Protein AF-A0A959N374-F1 (afdb_monomer)

Radius of gyration: 22.04 Å; Cα contacts (8 Å, |Δi|>4): 102; chains: 1; bounding box: 49×32×62 Å

Foldseek 3Di:
DDPDDDQDPDPVSVVVVVVVVVPDPDDPVNDPPDPPQDAADQAEDEPPDPCVVVHQAYPLQAGPPDDPDGDQARRHHSDDDPDDCVVVSVVSSVSNVVSVVVVVD

Mean predicted aligned error: 9.8 Å

Secondary structure (DSSP, 8-state):
---S-----SHHHHHHHHHHHHSS---GGGS---------SS-B--TT-TTGGG-SB-TTSBBTT-SS-B--SGGG-SS--SS--HHHHHHHHHHHHHHHHHHH-

Nearest PDB structures (foldseek):
  4qi7-assembly2_B  TM=8.746E-01  e=7.783E-04  Neurospora crassa OR74A
  3ljp-assembly2_B  TM=9.045E-01  e=3.326E-03  Arthrobacter globiformis
  4qi7-assembly1_A  TM=8.705E-01  e=4.054E-03  Neurospora crassa OR74A
  8il4-assembly2_B  TM=8.908E-01  e=3.139E-02  Polyporus arcularius HHB13444
  4mol-assembly1_A  TM=7.771E-01  e=7.404E-02  Trametes ochracea

pLDDT: mean 87.01, std 11.9, range [41.28, 97.94]

Structure (mmCIF, N/CA/C/O backbone):
data_AF-A0A959N374-F1
#
_entry.id   AF-A0A959N374-F1
#
loop_
_atom_site.group_PDB
_atom_site.id
_atom_site.type_symbol
_atom_site.label_atom_id
_atom_site.label_alt_id
_atom_site.label_comp_id
_atom_site.label_asym_id
_atom_site.label_entity_id
_atom_site.label_seq_id
_atom_site.pdbx_PDB_ins_code
_atom_site.Cartn_x
_atom_site.Cartn_y
_atom_site.Cartn_z
_atom_site.occupancy
_atom_site.B_iso_or_equiv
_atom_site.auth_seq_id
_atom_site.auth_comp_id
_atom_site.auth_asym_id
_atom_site.auth_atom_id
_atom_site.pdbx_PDB_model_num
ATOM 1 N N . MET A 1 1 ? 8.106 -20.400 -18.999 1.00 42.81 1 MET A N 1
ATOM 2 C CA . MET A 1 1 ? 8.831 -19.597 -20.004 1.00 42.81 1 MET A CA 1
ATOM 3 C C . MET A 1 1 ? 9.302 -18.337 -19.295 1.00 42.81 1 MET A C 1
ATOM 5 O O . MET A 1 1 ? 8.452 -17.635 -18.763 1.00 42.81 1 MET A O 1
ATOM 9 N N . LYS A 1 2 ? 10.614 -18.117 -19.139 1.00 41.28 2 LYS A N 1
ATOM 10 C CA . LYS A 1 2 ? 11.115 -16.850 -18.581 1.00 41.28 2 LYS A CA 1
ATOM 11 C C . LYS A 1 2 ? 11.014 -15.803 -19.697 1.00 41.28 2 LYS A C 1
ATOM 13 O O . LYS A 1 2 ? 11.607 -16.043 -20.743 1.00 41.28 2 LYS A O 1
ATOM 18 N N . PRO A 1 3 ? 10.242 -14.718 -19.546 1.00 46.03 3 PRO A N 1
ATOM 19 C CA . PRO A 1 3 ? 10.267 -13.643 -20.527 1.00 46.03 3 PRO A CA 1
ATOM 20 C C . PRO A 1 3 ? 11.648 -12.974 -20.483 1.00 46.03 3 PRO A C 1
ATOM 22 O O . PRO A 1 3 ? 12.132 -12.631 -19.405 1.00 46.03 3 PRO A O 1
ATOM 25 N N . GLY A 1 4 ? 12.296 -12.839 -21.637 1.00 57.31 4 GLY A N 1
ATOM 26 C CA . GLY A 1 4 ? 13.615 -12.223 -21.759 1.00 57.31 4 GLY A CA 1
ATOM 27 C C . GLY A 1 4 ? 14.281 -12.554 -23.092 1.00 57.31 4 GLY A C 1
ATOM 28 O O . GLY A 1 4 ? 13.930 -13.541 -23.735 1.00 57.31 4 GLY A O 1
ATOM 29 N N . ILE A 1 5 ? 15.227 -11.711 -23.502 1.00 69.44 5 ILE A N 1
ATOM 30 C CA . ILE A 1 5 ? 16.150 -11.992 -24.604 1.00 69.44 5 ILE A CA 1
ATOM 31 C C . ILE A 1 5 ? 17.449 -12.467 -23.952 1.00 69.44 5 ILE A C 1
ATOM 33 O O . ILE A 1 5 ? 18.035 -11.737 -23.153 1.00 69.44 5 ILE A O 1
ATOM 37 N N . GLU A 1 6 ? 17.880 -13.689 -24.253 1.00 72.38 6 GLU A N 1
ATOM 38 C CA . GLU A 1 6 ? 19.230 -14.137 -23.913 1.00 72.38 6 GLU A CA 1
ATOM 39 C C . GLU A 1 6 ? 20.190 -13.577 -24.966 1.00 72.38 6 GLU A C 1
ATOM 41 O O . GLU A 1 6 ? 20.087 -13.902 -26.147 1.00 72.38 6 GLU A O 1
ATOM 46 N N . LEU A 1 7 ? 21.080 -12.684 -24.533 1.00 72.56 7 LEU A N 1
ATOM 47 C CA . LEU A 1 7 ? 22.125 -12.089 -25.362 1.00 72.56 7 LEU A CA 1
ATOM 48 C C . LEU A 1 7 ? 23.465 -12.716 -24.991 1.00 72.56 7 LEU A C 1
ATOM 50 O O . LEU A 1 7 ? 23.907 -12.611 -23.845 1.00 72.56 7 LEU A O 1
ATOM 54 N N . ASP A 1 8 ? 24.110 -13.348 -25.967 1.00 81.56 8 ASP A N 1
ATOM 55 C CA . ASP A 1 8 ? 25.512 -13.732 -25.856 1.00 81.56 8 ASP A CA 1
ATOM 56 C C . ASP A 1 8 ? 26.376 -12.476 -26.036 1.00 81.56 8 ASP A C 1
ATOM 58 O O . ASP A 1 8 ? 26.287 -11.787 -27.050 1.00 81.56 8 ASP A O 1
ATOM 62 N N . LEU A 1 9 ? 27.198 -12.151 -25.037 1.00 83.19 9 LEU A N 1
ATOM 63 C CA . LEU A 1 9 ? 27.963 -10.899 -24.971 1.00 83.19 9 LEU A CA 1
ATOM 64 C C . LEU A 1 9 ? 29.243 -10.934 -25.823 1.00 83.19 9 LEU A C 1
ATOM 66 O O . LEU A 1 9 ? 30.233 -10.271 -25.508 1.00 83.19 9 LEU A O 1
ATOM 70 N N . ASN A 1 10 ? 29.247 -11.723 -26.895 1.00 92.19 10 ASN A N 1
ATOM 71 C CA . ASN A 1 10 ? 30.344 -11.736 -27.845 1.00 92.19 10 ASN A CA 1
ATOM 72 C C . ASN A 1 10 ? 30.264 -10.492 -28.766 1.00 92.19 10 ASN A C 1
ATOM 74 O O . ASN A 1 10 ? 29.168 -10.004 -29.052 1.00 92.19 10 ASN A O 1
ATOM 78 N N . PRO A 1 11 ? 31.401 -9.954 -29.250 1.00 88.19 11 PRO A N 1
ATOM 79 C CA . PRO A 1 11 ? 31.403 -8.692 -29.996 1.00 88.19 11 PRO A CA 1
ATOM 80 C C . PRO A 1 11 ? 30.518 -8.683 -31.252 1.00 88.19 11 PRO A C 1
ATOM 82 O O . PRO A 1 11 ? 29.929 -7.653 -31.565 1.00 88.19 11 PRO A O 1
ATOM 85 N N . GLY A 1 12 ? 30.398 -9.816 -31.954 1.00 89.38 12 GLY A N 1
ATOM 86 C CA . GLY A 1 12 ? 29.605 -9.910 -33.185 1.00 89.38 12 GLY A CA 1
ATOM 87 C C . GLY A 1 12 ? 28.095 -9.901 -32.937 1.00 89.38 12 GLY A C 1
ATOM 88 O O . GLY A 1 12 ? 27.352 -9.250 -33.669 1.00 89.38 12 GLY A O 1
ATOM 89 N N . GLU A 1 13 ? 27.628 -10.577 -31.886 1.00 87.19 13 GLU A N 1
ATOM 90 C CA . GLU A 1 13 ? 26.219 -10.548 -31.478 1.00 87.19 13 GLU A CA 1
ATOM 91 C C . GLU A 1 13 ? 25.833 -9.189 -30.878 1.00 87.19 13 GLU A C 1
ATOM 93 O O . GLU A 1 13 ? 24.728 -8.707 -31.131 1.00 87.19 13 GLU A O 1
ATOM 98 N N . ILE A 1 14 ? 26.755 -8.518 -30.175 1.00 85.88 14 ILE A N 1
ATOM 99 C CA . ILE A 1 14 ? 26.557 -7.134 -29.716 1.00 85.88 14 ILE A CA 1
ATOM 100 C C . ILE A 1 14 ? 26.392 -6.191 -30.912 1.00 85.88 14 ILE A C 1
ATOM 102 O O . ILE A 1 14 ? 25.410 -5.455 -30.966 1.00 85.88 14 ILE A O 1
ATOM 106 N N . GLU A 1 15 ? 27.289 -6.242 -31.899 1.00 88.69 15 GLU A N 1
ATOM 107 C CA . GLU A 1 15 ? 27.207 -5.394 -33.098 1.00 88.69 15 GLU A CA 1
ATOM 108 C C . GLU A 1 15 ? 25.900 -5.636 -33.874 1.00 88.69 15 GLU A C 1
ATOM 110 O O . GLU A 1 15 ? 25.229 -4.703 -34.323 1.00 88.69 15 GLU A O 1
ATOM 115 N N . LYS A 1 16 ? 25.485 -6.899 -33.994 1.00 85.69 16 LYS A N 1
ATOM 116 C CA . LYS A 1 16 ? 24.217 -7.274 -34.627 1.00 85.69 16 LYS A CA 1
ATOM 117 C C . LYS A 1 16 ? 23.004 -6.755 -33.851 1.00 85.69 16 LYS A C 1
ATOM 119 O O . LYS A 1 16 ? 22.046 -6.284 -34.472 1.00 85.69 16 LYS A O 1
ATOM 124 N N . PHE A 1 17 ? 23.033 -6.828 -32.520 1.00 84.12 17 PHE A N 1
ATOM 125 C CA . PHE A 1 17 ? 21.997 -6.266 -31.656 1.00 84.12 17 PHE A CA 1
ATOM 126 C C . PHE A 1 17 ? 21.923 -4.744 -31.805 1.00 84.12 17 PHE A C 1
ATOM 128 O O . PHE A 1 17 ? 20.842 -4.219 -32.057 1.00 84.12 17 PHE A O 1
ATOM 135 N N . GLU A 1 18 ? 23.058 -4.043 -31.739 1.00 83.81 18 GLU A N 1
ATOM 136 C CA . GLU A 1 18 ? 23.132 -2.587 -31.909 1.00 83.81 18 GLU A CA 1
ATOM 137 C C . GLU A 1 18 ? 22.578 -2.137 -33.264 1.00 83.81 18 GLU A C 1
ATOM 139 O O . GLU A 1 18 ? 21.763 -1.215 -33.321 1.00 83.81 18 GLU A O 1
ATOM 144 N N . ASN A 1 19 ? 22.957 -2.818 -34.349 1.00 85.88 19 ASN A N 1
ATOM 145 C CA . ASN A 1 19 ? 22.443 -2.529 -35.688 1.00 85.88 19 ASN A CA 1
ATOM 146 C C . ASN A 1 19 ? 20.931 -2.776 -35.787 1.00 85.88 19 ASN A C 1
ATOM 148 O O . ASN A 1 19 ? 20.207 -1.950 -36.336 1.00 85.88 19 ASN A O 1
ATOM 152 N N . SER A 1 20 ? 20.439 -3.869 -35.198 1.00 82.12 20 SER A N 1
ATOM 153 C CA . SER A 1 20 ? 19.002 -4.177 -35.174 1.00 82.12 20 SER A CA 1
ATOM 154 C C . SER A 1 20 ? 18.206 -3.163 -34.346 1.00 82.12 20 SER A C 1
ATOM 156 O O . SER A 1 20 ? 17.065 -2.858 -34.680 1.00 82.12 20 SER A O 1
ATOM 158 N N . PHE A 1 21 ? 18.798 -2.632 -33.273 1.00 80.44 21 PHE A N 1
ATOM 159 C CA . PHE A 1 21 ? 18.168 -1.653 -32.390 1.00 80.44 21 PHE A CA 1
ATOM 160 C C . PHE A 1 21 ? 18.195 -0.233 -32.974 1.00 80.44 21 PHE A C 1
ATOM 162 O O . PHE A 1 21 ? 17.273 0.540 -32.732 1.00 80.44 21 PHE A O 1
ATOM 169 N N . ARG A 1 22 ? 19.222 0.115 -33.763 1.00 81.62 22 ARG A N 1
ATOM 170 C CA . ARG A 1 22 ? 19.380 1.439 -34.392 1.00 81.62 22 ARG A CA 1
ATOM 171 C C . ARG A 1 22 ? 18.247 1.772 -35.365 1.00 81.62 22 ARG A C 1
ATOM 173 O O . ARG A 1 22 ? 17.780 2.908 -35.369 1.00 81.62 22 ARG A O 1
ATOM 180 N N . ASP A 1 23 ? 17.809 0.791 -36.149 1.00 80.12 23 ASP A N 1
ATOM 181 C CA . ASP A 1 23 ? 16.725 0.960 -37.125 1.00 80.12 23 ASP A CA 1
ATOM 182 C C . ASP A 1 23 ? 15.343 0.633 -36.535 1.00 80.12 23 ASP A C 1
ATOM 184 O O . ASP A 1 23 ? 14.314 0.818 -37.190 1.00 80.12 23 ASP A O 1
ATOM 188 N N . TYR A 1 24 ? 15.299 0.152 -35.288 1.00 79.56 24 TYR A N 1
ATOM 189 C CA . TYR A 1 24 ? 14.050 -0.146 -34.607 1.00 79.56 24 TYR A CA 1
ATOM 190 C C . TYR A 1 24 ? 13.371 1.165 -34.177 1.00 79.56 24 TYR A C 1
ATOM 192 O O . TYR A 1 24 ? 13.974 1.945 -33.435 1.00 79.56 24 TYR A O 1
ATOM 200 N N . PRO A 1 25 ? 12.117 1.435 -34.590 1.00 80.44 25 PRO A N 1
ATOM 201 C CA . PRO A 1 25 ? 11.392 2.647 -34.216 1.00 80.44 25 PRO A CA 1
ATOM 202 C C . PRO A 1 25 ? 10.894 2.535 -32.770 1.00 80.44 25 PRO A C 1
ATOM 204 O O . PRO A 1 25 ? 9.699 2.400 -32.518 1.00 80.44 25 PRO A O 1
ATOM 207 N N . LEU A 1 26 ? 11.829 2.546 -31.822 1.00 77.50 26 LEU A N 1
ATOM 208 C CA . LEU A 1 26 ? 11.577 2.356 -30.405 1.00 77.50 26 LEU A CA 1
ATOM 209 C C . LEU A 1 26 ? 10.685 3.481 -29.878 1.00 77.50 26 LEU A C 1
ATOM 211 O O . LEU A 1 26 ? 11.091 4.645 -29.823 1.00 77.50 26 LEU A O 1
ATOM 215 N N . ARG A 1 27 ? 9.474 3.135 -29.458 1.00 77.56 27 ARG A N 1
ATOM 216 C CA . ARG A 1 27 ? 8.588 4.060 -28.757 1.00 77.56 27 ARG A CA 1
ATOM 217 C C . ARG A 1 27 ? 8.720 3.841 -27.258 1.00 77.56 27 ARG A C 1
ATOM 219 O O . ARG A 1 27 ? 9.111 2.767 -26.799 1.00 77.56 27 ARG A O 1
ATOM 226 N N . ILE A 1 28 ? 8.366 4.857 -26.478 1.00 67.94 28 ILE A N 1
ATOM 227 C CA . ILE A 1 28 ? 8.395 4.776 -25.010 1.00 67.94 28 ILE A CA 1
ATOM 228 C C . ILE A 1 28 ? 7.535 3.611 -24.497 1.00 67.94 28 ILE A C 1
ATOM 230 O O . ILE A 1 28 ? 7.861 3.021 -23.472 1.00 67.94 28 ILE A O 1
ATOM 234 N N . GLU A 1 29 ? 6.478 3.235 -25.218 1.00 74.88 29 GLU A N 1
ATOM 235 C CA . GLU A 1 29 ? 5.595 2.130 -24.839 1.00 74.88 29 GLU A CA 1
ATOM 236 C C . GLU A 1 29 ? 6.191 0.740 -25.122 1.00 74.88 29 GLU A C 1
ATOM 238 O O . GLU A 1 29 ? 5.713 -0.245 -24.561 1.00 74.88 29 GLU A O 1
ATOM 243 N N . ASP A 1 30 ? 7.225 0.645 -25.967 1.00 75.31 30 ASP A N 1
ATOM 244 C CA . ASP A 1 30 ? 7.852 -0.629 -26.348 1.00 75.31 30 ASP A CA 1
ATOM 245 C C . ASP A 1 30 ? 8.855 -1.120 -25.285 1.00 75.31 30 ASP A C 1
ATOM 247 O O . ASP A 1 30 ? 9.207 -2.300 -25.244 1.00 75.31 30 ASP A O 1
ATOM 251 N N . LEU A 1 31 ? 9.285 -0.230 -24.382 1.00 72.00 31 LEU A N 1
ATOM 252 C CA . LEU A 1 31 ? 10.098 -0.562 -23.217 1.00 72.00 31 LEU A CA 1
ATOM 253 C C . LEU A 1 31 ? 9.257 -0.451 -21.948 1.00 72.00 31 LEU A C 1
ATOM 255 O O . LEU A 1 31 ? 9.004 0.638 -21.432 1.00 72.00 31 LEU A O 1
ATOM 259 N N . LEU A 1 32 ? 8.876 -1.596 -21.386 1.00 67.44 32 LEU A N 1
ATOM 260 C CA . LEU A 1 32 ? 8.178 -1.641 -20.105 1.00 67.44 32 LEU A CA 1
ATOM 261 C C . LEU A 1 32 ? 9.166 -1.387 -18.951 1.00 67.44 32 LEU A C 1
ATOM 263 O O . LEU A 1 32 ? 9.574 -2.300 -18.236 1.00 67.44 32 LEU A O 1
ATOM 267 N N . ILE A 1 33 ? 9.581 -0.130 -18.779 1.00 66.94 33 ILE A N 1
ATOM 268 C CA . ILE A 1 33 ? 10.458 0.301 -17.683 1.00 66.94 33 ILE A CA 1
ATOM 269 C C . ILE A 1 33 ? 9.593 0.570 -16.449 1.00 66.94 33 ILE A C 1
ATOM 271 O O . ILE A 1 33 ? 9.190 1.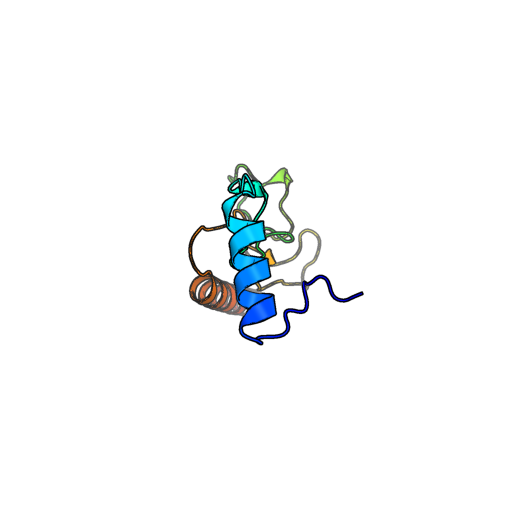695 -16.160 1.00 66.94 33 ILE A O 1
ATOM 275 N N . GLY A 1 34 ? 9.260 -0.497 -15.726 1.00 65.69 34 GLY A N 1
ATOM 276 C CA . GLY A 1 34 ? 8.576 -0.409 -14.440 1.00 65.69 34 GLY A CA 1
ATOM 277 C C . GLY A 1 34 ? 9.570 -0.294 -13.286 1.00 65.69 34 GLY A C 1
ATOM 278 O O . GLY A 1 34 ? 10.505 -1.080 -13.192 1.00 65.69 34 GLY A O 1
ATOM 279 N N . THR A 1 35 ? 9.332 0.621 -12.345 1.00 64.31 35 THR A N 1
ATOM 280 C CA . THR A 1 35 ? 10.111 0.724 -11.093 1.00 64.31 35 THR A CA 1
ATOM 281 C C . THR A 1 35 ? 9.677 -0.288 -10.019 1.00 64.31 35 THR A C 1
ATOM 283 O O . THR A 1 35 ? 10.123 -0.199 -8.885 1.00 64.31 35 THR A O 1
ATOM 286 N N . ALA A 1 36 ? 8.826 -1.261 -10.377 1.00 69.25 36 ALA A N 1
ATOM 287 C CA . ALA A 1 36 ? 8.307 -2.325 -9.510 1.00 69.25 36 ALA A CA 1
ATOM 288 C C . ALA A 1 36 ? 7.803 -1.833 -8.132 1.00 69.25 36 ALA A C 1
ATOM 290 O O . ALA A 1 36 ? 8.213 -2.333 -7.089 1.00 69.25 36 ALA A O 1
ATOM 291 N N . HIS A 1 37 ? 6.862 -0.881 -8.130 1.00 83.56 37 HIS A N 1
ATOM 292 C CA . HIS A 1 37 ? 6.186 -0.397 -6.918 1.00 83.56 37 HIS A CA 1
ATOM 293 C C . HIS A 1 37 ? 4.674 -0.690 -6.964 1.00 83.56 37 HIS A C 1
ATOM 295 O O . HIS A 1 37 ? 3.882 0.235 -7.151 1.00 83.56 37 HIS A O 1
ATOM 301 N N . PRO A 1 38 ? 4.235 -1.959 -6.850 1.00 85.38 38 PRO A N 1
ATOM 302 C CA . PRO A 1 38 ? 2.811 -2.263 -6.767 1.00 85.38 38 PRO A CA 1
ATOM 303 C C . PRO A 1 38 ? 2.214 -1.635 -5.501 1.00 85.38 38 PRO A C 1
ATOM 305 O O . PRO A 1 38 ? 2.750 -1.777 -4.402 1.00 85.38 38 PRO A O 1
ATOM 308 N N . GLN A 1 39 ? 1.110 -0.913 -5.673 1.00 92.12 39 GLN A N 1
ATOM 309 C CA . GLN A 1 39 ? 0.426 -0.166 -4.621 1.00 92.12 39 GLN A CA 1
ATOM 310 C C . GLN A 1 39 ? -1.086 -0.293 -4.789 1.00 92.12 39 GLN A C 1
ATOM 312 O O . GLN A 1 39 ? -1.581 -0.402 -5.912 1.00 92.12 39 GLN A O 1
ATOM 317 N N . GLY A 1 40 ? -1.817 -0.221 -3.679 1.00 93.19 40 GLY A N 1
ATOM 318 C CA . GLY A 1 40 ? -3.273 -0.356 -3.677 1.00 93.19 40 GLY A CA 1
ATOM 319 C C . GLY A 1 40 ? -3.750 -1.814 -3.723 1.00 93.19 40 GLY A C 1
ATOM 320 O O . GLY A 1 40 ? -2.963 -2.755 -3.662 1.00 93.19 40 GLY A O 1
ATOM 321 N N . GLY A 1 41 ? -5.066 -2.004 -3.801 1.00 94.06 41 GLY A N 1
ATOM 322 C CA . GLY A 1 41 ? -5.723 -3.318 -3.749 1.00 94.06 41 GLY A CA 1
ATOM 323 C C . GLY A 1 41 ? -6.566 -3.512 -2.488 1.00 94.06 41 GLY A C 1
ATOM 324 O O . GLY A 1 41 ? -7.707 -3.941 -2.598 1.00 94.06 41 GLY A O 1
ATOM 325 N N . ASN A 1 42 ? -6.071 -3.077 -1.325 1.00 96.81 42 ASN A N 1
ATOM 326 C CA . ASN A 1 42 ? -6.800 -3.0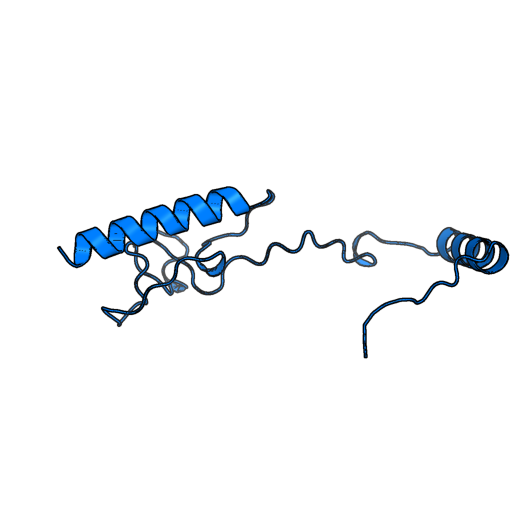87 -0.050 1.00 96.81 42 ASN A CA 1
ATOM 327 C C . ASN A 1 42 ? -6.889 -1.671 0.529 1.00 96.81 42 ASN A C 1
ATOM 329 O O . ASN A 1 42 ? -6.408 -1.397 1.624 1.00 96.81 42 ASN A O 1
ATOM 333 N N . ILE A 1 43 ? -7.452 -0.734 -0.232 1.00 95.94 43 ILE A N 1
ATOM 334 C CA . ILE A 1 43 ? -7.302 0.693 0.068 1.00 95.94 43 ILE A CA 1
ATOM 335 C C . ILE A 1 43 ? -7.929 1.096 1.415 1.00 95.94 43 ILE A C 1
ATOM 337 O O . ILE A 1 43 ? -9.045 0.680 1.752 1.00 95.94 43 ILE A O 1
ATOM 341 N N . ILE A 1 44 ? -7.229 1.973 2.144 1.00 95.69 44 ILE A N 1
ATOM 342 C CA . ILE A 1 44 ? -7.713 2.604 3.379 1.00 95.69 44 ILE A CA 1
ATOM 343 C C . ILE A 1 44 ? -8.259 4.005 3.107 1.00 95.69 44 ILE A C 1
ATOM 345 O O . ILE A 1 44 ? -7.552 4.864 2.588 1.00 95.69 44 ILE A O 1
ATOM 349 N N . THR A 1 45 ? -9.513 4.299 3.464 1.00 93.12 45 THR A N 1
ATOM 350 C CA . THR A 1 45 ? -10.052 5.655 3.249 1.00 93.12 45 THR A CA 1
ATOM 351 C C . THR A 1 45 ? -10.985 6.123 4.361 1.00 93.12 45 THR A C 1
ATOM 353 O O . THR A 1 45 ? -11.793 5.360 4.881 1.00 93.12 45 THR A O 1
ATOM 356 N N . GLY A 1 46 ? -10.955 7.417 4.683 1.00 90.00 46 GLY A N 1
ATOM 357 C CA . GLY A 1 46 ? -11.947 8.027 5.576 1.00 90.00 46 GLY A CA 1
ATOM 358 C C . GLY A 1 46 ? -13.326 8.184 4.923 1.00 90.00 46 GLY A C 1
ATOM 359 O O . GLY A 1 46 ? -13.471 8.047 3.707 1.00 90.00 46 GLY A O 1
ATOM 360 N N . ASP A 1 47 ? -14.338 8.522 5.722 1.00 90.12 47 ASP A N 1
ATOM 361 C CA . ASP A 1 47 ? -15.727 8.651 5.254 1.00 90.12 47 ASP A CA 1
ATOM 362 C C . ASP A 1 47 ? -15.985 9.822 4.304 1.00 90.12 47 ASP A C 1
ATOM 364 O O . ASP A 1 47 ? -16.964 9.783 3.564 1.00 90.12 47 ASP A O 1
ATOM 368 N N . ASN A 1 48 ? -15.097 10.818 4.288 1.00 90.69 48 ASN A N 1
ATOM 369 C CA . ASN A 1 48 ? -15.159 11.973 3.385 1.00 90.69 48 ASN A CA 1
ATOM 370 C C . ASN A 1 48 ? -14.284 11.796 2.129 1.00 90.69 48 ASN A C 1
ATOM 372 O O . ASN A 1 48 ? -14.071 12.743 1.377 1.00 90.69 48 ASN A O 1
ATOM 376 N N . SER A 1 49 ? -13.723 10.603 1.907 1.00 90.88 49 SER A N 1
ATOM 377 C CA . SER A 1 49 ? -12.871 10.340 0.746 1.00 90.88 49 SER A CA 1
ATOM 378 C C . SER A 1 49 ? -13.690 10.162 -0.532 1.00 90.88 49 SER A C 1
ATOM 380 O O . SER A 1 49 ? -14.667 9.414 -0.552 1.00 90.88 49 SER A O 1
ATOM 382 N N . LYS A 1 50 ? -13.202 10.722 -1.647 1.00 91.31 50 LYS A N 1
ATOM 383 C CA . LYS A 1 50 ? -13.708 10.425 -3.002 1.00 91.31 50 LYS A CA 1
ATOM 384 C C . LYS A 1 50 ? -13.630 8.931 -3.367 1.00 91.31 50 LYS A C 1
ATOM 386 O O . LYS A 1 50 ? -14.346 8.474 -4.250 1.00 91.31 50 LYS A O 1
ATOM 391 N N . HIS A 1 51 ? -12.780 8.168 -2.674 1.00 89.50 51 HIS A N 1
ATOM 392 C CA . HIS A 1 51 ? -12.568 6.733 -2.890 1.00 89.50 51 HIS A CA 1
ATOM 393 C C . HIS A 1 51 ? -13.361 5.835 -1.932 1.00 89.50 51 HIS A C 1
ATOM 395 O O . HIS A 1 51 ? -13.166 4.623 -1.953 1.00 89.50 51 HIS A O 1
ATOM 401 N N . LYS A 1 52 ? -14.272 6.392 -1.118 1.00 92.12 52 LYS A N 1
ATOM 402 C CA . LYS A 1 52 ? -15.034 5.642 -0.101 1.00 92.12 52 LYS A CA 1
ATOM 403 C C . LYS A 1 52 ? -15.708 4.381 -0.648 1.00 92.12 52 LYS A C 1
ATOM 405 O O . LYS A 1 52 ? -15.651 3.337 -0.014 1.00 92.12 52 LYS A O 1
ATOM 410 N N . ASN A 1 53 ? -16.292 4.451 -1.843 1.00 93.44 53 ASN A N 1
ATOM 411 C CA . ASN A 1 53 ? -17.011 3.320 -2.447 1.00 93.44 53 ASN A CA 1
ATOM 412 C C . ASN A 1 53 ? -16.099 2.159 -2.880 1.00 93.44 53 ASN A C 1
ATOM 414 O O . ASN A 1 53 ? -16.594 1.108 -3.266 1.00 93.44 53 ASN A O 1
ATOM 418 N N . LYS A 1 54 ? -14.778 2.356 -2.862 1.00 93.50 54 LYS A N 1
ATOM 419 C CA . LYS A 1 54 ? -13.770 1.334 -3.172 1.00 93.50 54 LYS A CA 1
ATOM 420 C C . LYS A 1 54 ? -13.018 0.871 -1.920 1.00 93.50 54 LYS A C 1
ATOM 422 O O . LYS A 1 54 ? -12.069 0.103 -2.038 1.00 93.50 54 LYS A O 1
ATOM 427 N N . ARG A 1 55 ? -13.389 1.388 -0.745 1.00 94.88 55 ARG A N 1
ATOM 428 C CA . ARG A 1 55 ? -12.720 1.130 0.527 1.00 94.88 55 ARG A CA 1
ATOM 429 C C . ARG A 1 55 ? -12.774 -0.351 0.880 1.00 94.88 55 ARG A C 1
ATOM 431 O O . ARG A 1 55 ? -13.841 -0.953 0.841 1.00 94.88 55 ARG A O 1
ATOM 438 N N . VAL A 1 56 ? -11.626 -0.893 1.272 1.00 97.75 56 VAL A N 1
ATOM 439 C CA . VAL A 1 56 ? -11.510 -2.248 1.836 1.00 97.75 56 VAL A CA 1
ATOM 440 C C . VAL A 1 56 ? -11.230 -2.173 3.334 1.00 97.75 56 VAL A C 1
ATOM 442 O O . VAL A 1 56 ? -11.708 -3.014 4.091 1.00 97.75 56 VAL A O 1
ATOM 445 N N . LEU A 1 57 ? -10.491 -1.146 3.766 1.00 96.69 57 LEU A N 1
ATOM 446 C CA . LEU A 1 57 ? -10.103 -0.943 5.158 1.00 96.69 57 LEU A CA 1
ATOM 447 C C . LEU A 1 57 ? -10.682 0.360 5.710 1.00 96.69 57 LEU A C 1
ATOM 449 O O . LEU A 1 57 ? -10.587 1.413 5.071 1.00 96.69 57 LEU A O 1
ATOM 453 N N . ASN A 1 58 ? -11.199 0.322 6.935 1.00 92.81 58 ASN A N 1
ATOM 454 C CA . ASN A 1 58 ? -11.547 1.536 7.670 1.00 92.81 58 ASN A CA 1
ATOM 455 C C . ASN A 1 58 ? -10.289 2.287 8.153 1.00 92.81 58 ASN A C 1
ATOM 457 O O . ASN A 1 58 ? -9.165 1.799 8.047 1.00 92.81 58 ASN A O 1
ATOM 461 N N . SER A 1 59 ? -10.462 3.480 8.730 1.00 91.31 59 SER A N 1
ATOM 462 C CA . SER A 1 59 ? -9.358 4.332 9.213 1.00 91.31 59 SER A CA 1
ATOM 463 C C . SER A 1 59 ? -8.509 3.722 10.344 1.00 91.31 59 SER A C 1
ATOM 465 O O . SER A 1 59 ? -7.473 4.287 10.697 1.00 91.31 59 SER A O 1
ATOM 467 N N . SER A 1 60 ? -8.911 2.570 10.890 1.00 92.44 60 SER A N 1
ATOM 468 C CA . SER A 1 60 ? -8.159 1.775 11.866 1.00 92.44 60 SER A CA 1
ATOM 469 C C . SER A 1 60 ? -7.399 0.604 11.231 1.00 92.44 60 SER A C 1
ATOM 471 O O . SER A 1 60 ? -6.956 -0.277 11.960 1.00 92.44 60 SER A O 1
ATOM 473 N N . TYR A 1 61 ? -7.235 0.584 9.901 1.00 96.19 61 TYR A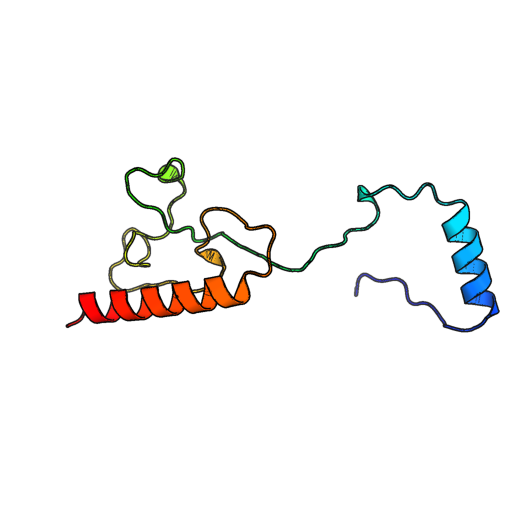 N 1
ATOM 474 C CA . TYR A 1 61 ? -6.568 -0.490 9.146 1.00 96.19 61 TYR A CA 1
ATOM 475 C C . TYR A 1 61 ? -7.272 -1.854 9.236 1.00 96.19 61 TYR A C 1
ATOM 477 O O . TYR A 1 61 ? -6.684 -2.875 8.882 1.00 96.19 61 TYR A O 1
ATOM 485 N N . CYS A 1 62 ? -8.526 -1.879 9.695 1.00 95.94 62 CYS A N 1
ATOM 486 C CA . CYS A 1 62 ? -9.331 -3.089 9.825 1.00 95.94 62 CYS A CA 1
ATOM 487 C C . CYS A 1 62 ? -10.175 -3.293 8.568 1.00 95.94 62 CYS A C 1
ATOM 489 O O . CYS A 1 62 ? -10.736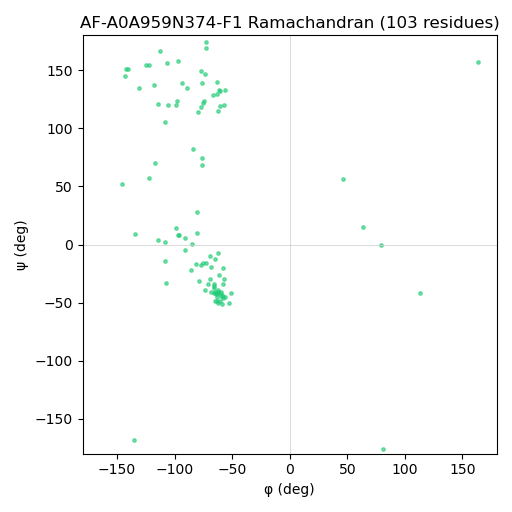 -2.326 8.044 1.00 95.94 62 CYS A O 1
ATOM 491 N N . VAL A 1 63 ? -10.276 -4.537 8.105 1.00 97.19 63 VAL A N 1
ATOM 492 C CA . VAL A 1 63 ? -11.137 -4.904 6.976 1.00 97.19 63 VAL A CA 1
ATOM 493 C C . VAL A 1 63 ? -12.587 -4.575 7.315 1.00 97.19 63 VAL A C 1
ATOM 495 O O . VAL A 1 63 ? -13.073 -4.900 8.396 1.00 97.19 63 VAL A O 1
ATOM 498 N N . GLU A 1 64 ? -13.274 -3.906 6.393 1.00 95.19 64 GLU A N 1
ATOM 499 C CA . GLU A 1 64 ? -14.685 -3.557 6.547 1.00 95.19 64 GLU A CA 1
ATOM 500 C C . GLU A 1 64 ? -15.540 -4.806 6.814 1.00 95.19 64 GLU A C 1
ATOM 502 O O . GLU A 1 64 ? -15.409 -5.828 6.140 1.00 95.19 64 GLU A O 1
ATOM 507 N N . GLY A 1 65 ? -16.418 -4.722 7.816 1.00 94.62 65 GLY A N 1
ATOM 508 C CA . GLY A 1 65 ? -17.272 -5.836 8.246 1.00 94.62 65 GLY A CA 1
ATOM 509 C C . GLY A 1 65 ? -16.592 -6.890 9.131 1.00 94.62 65 GLY A C 1
ATOM 510 O O . GLY A 1 65 ? -17.264 -7.831 9.543 1.00 94.62 65 GLY A O 1
ATOM 511 N N . LEU A 1 66 ? -15.301 -6.740 9.447 1.00 95.88 66 LEU A N 1
ATOM 512 C CA . LEU A 1 66 ? -14.558 -7.604 10.368 1.00 95.88 66 LEU A CA 1
ATOM 513 C C . LEU A 1 66 ? -13.960 -6.777 11.513 1.00 95.88 66 LEU A 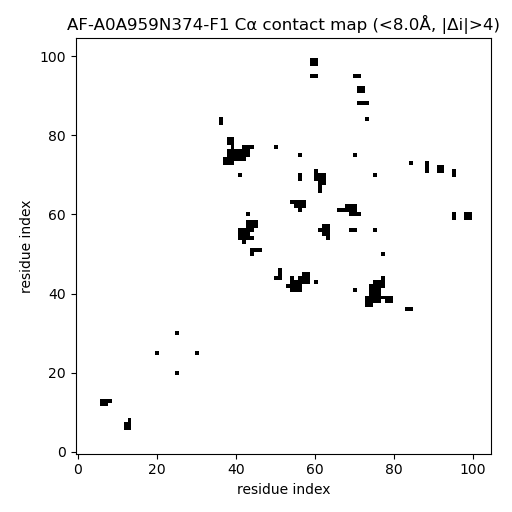C 1
ATOM 515 O O . LEU A 1 66 ? -13.669 -5.595 11.348 1.00 95.88 66 LEU A O 1
ATOM 519 N N . ASP A 1 67 ? -13.727 -7.414 12.662 1.00 93.00 67 ASP A N 1
ATOM 520 C CA . ASP A 1 67 ? -13.228 -6.732 13.869 1.00 93.00 67 ASP A CA 1
ATOM 521 C C . ASP A 1 67 ? -11.771 -7.050 14.221 1.00 93.00 67 ASP A C 1
ATOM 523 O O . ASP A 1 67 ? -11.168 -6.367 15.051 1.00 93.00 67 ASP A O 1
ATOM 527 N N . ASN A 1 68 ? -11.206 -8.087 13.605 1.00 94.69 68 ASN A N 1
ATOM 528 C CA . ASN A 1 68 ? -9.939 -8.698 14.004 1.00 94.69 68 ASN A CA 1
ATOM 529 C C . ASN A 1 68 ? -8.984 -8.975 12.832 1.00 94.69 68 ASN A C 1
ATOM 531 O O . ASN A 1 68 ? -7.971 -9.646 13.022 1.00 94.69 68 ASN A O 1
ATOM 535 N N . VAL A 1 69 ? -9.295 -8.482 11.630 1.00 97.25 69 VAL A N 1
ATOM 536 C CA . VAL A 1 69 ? -8.454 -8.656 10.439 1.00 97.25 69 VAL A CA 1
ATOM 537 C C . VAL A 1 69 ? -7.926 -7.301 9.997 1.00 97.25 69 VAL A C 1
ATOM 539 O O . VAL A 1 69 ? -8.702 -6.405 9.668 1.00 97.25 69 VAL A O 1
ATOM 542 N N . TYR A 1 70 ? -6.601 -7.169 9.969 1.00 97.44 70 TYR A N 1
ATOM 543 C CA . TYR A 1 70 ? -5.905 -5.920 9.667 1.00 97.44 70 TYR A CA 1
ATOM 544 C C . TYR A 1 70 ? -4.913 -6.099 8.518 1.00 97.44 70 TYR A C 1
ATOM 546 O O . TYR A 1 70 ? -4.392 -7.194 8.309 1.00 97.44 70 TYR A O 1
ATOM 554 N N . VAL A 1 71 ? -4.618 -5.013 7.801 1.00 97.94 71 VAL A N 1
ATOM 555 C CA . VAL A 1 71 ? -3.651 -4.996 6.689 1.00 97.94 71 VAL A CA 1
ATOM 556 C C . VAL A 1 71 ? -2.687 -3.821 6.861 1.00 97.94 71 VAL A C 1
ATOM 558 O O . VAL A 1 71 ? -3.110 -2.708 7.168 1.00 97.94 71 VAL A O 1
ATOM 561 N N . ALA A 1 72 ? -1.386 -4.061 6.674 1.00 96.81 72 ALA A N 1
ATOM 562 C CA . ALA A 1 72 ? -0.323 -3.090 6.955 1.00 96.81 72 ALA A CA 1
ATOM 563 C C . ALA A 1 72 ? 0.856 -3.197 5.965 1.00 96.81 72 ALA A C 1
ATOM 565 O O . ALA A 1 72 ? 2.012 -3.319 6.373 1.00 96.81 72 ALA A O 1
ATOM 566 N N . ASP A 1 73 ? 0.566 -3.161 4.664 1.00 96.44 73 ASP A N 1
ATOM 567 C CA . ASP A 1 73 ? 1.544 -3.231 3.570 1.00 96.44 73 ASP A CA 1
ATOM 568 C C . ASP A 1 73 ? 1.252 -2.185 2.466 1.00 96.44 73 ASP A C 1
ATOM 570 O O . ASP A 1 73 ? 0.434 -1.284 2.642 1.00 96.44 73 ASP A O 1
ATOM 574 N N . ALA A 1 74 ? 1.911 -2.280 1.306 1.00 95.50 74 ALA A N 1
ATOM 575 C CA . ALA A 1 74 ? 1.714 -1.355 0.183 1.00 95.50 74 ALA A CA 1
ATOM 576 C C . ALA A 1 74 ? 0.307 -1.408 -0.451 1.00 95.50 74 ALA A C 1
ATOM 578 O O . ALA A 1 74 ? -0.059 -0.524 -1.232 1.00 95.50 74 ALA A O 1
ATOM 579 N N . SER A 1 75 ? -0.506 -2.415 -0.130 1.00 96.25 75 SER A N 1
ATOM 580 C CA . SER A 1 75 ? -1.847 -2.537 -0.697 1.00 96.25 75 SER A CA 1
ATOM 581 C C . SER A 1 75 ? -2.837 -1.518 -0.129 1.00 96.25 75 SER A C 1
ATOM 583 O O . SER A 1 75 ? -3.876 -1.261 -0.738 1.00 96.25 75 SER A O 1
ATOM 585 N N . VAL A 1 76 ? -2.500 -0.880 0.996 1.00 96.19 76 VAL A N 1
ATOM 586 C CA . VAL A 1 76 ? -3.375 0.099 1.655 1.00 96.19 76 VAL A CA 1
ATOM 587 C C . VAL A 1 76 ? -3.415 1.451 0.945 1.00 96.19 76 VAL A C 1
ATOM 589 O O . VAL A 1 76 ? -4.312 2.252 1.199 1.00 96.19 76 VAL A O 1
ATOM 592 N N . PHE A 1 77 ? -2.464 1.720 0.046 1.00 94.81 77 PHE A N 1
ATOM 593 C CA . PHE A 1 77 ? -2.343 3.000 -0.649 1.00 94.81 77 PHE A CA 1
ATOM 594 C C . PHE A 1 77 ? -3.629 3.347 -1.417 1.00 94.81 77 PHE A C 1
ATOM 596 O O . PHE A 1 77 ? -4.007 2.610 -2.328 1.00 94.81 77 PHE A O 1
ATOM 603 N N . PRO A 1 78 ? -4.292 4.477 -1.104 1.00 92.00 78 PRO A N 1
ATOM 604 C CA . PRO A 1 78 ? -5.513 4.883 -1.805 1.00 92.00 78 PRO A CA 1
ATOM 605 C C . PRO A 1 78 ? -5.252 5.307 -3.250 1.00 92.00 78 PRO A C 1
ATOM 607 O O . PRO A 1 78 ? -6.116 5.165 -4.111 1.00 92.00 78 PRO A O 1
ATOM 610 N N . GLU A 1 79 ? -4.058 5.842 -3.497 1.00 89.31 79 GLU A N 1
ATOM 611 C CA . GLU A 1 79 ? -3.533 6.207 -4.806 1.00 89.31 79 GLU A CA 1
ATOM 612 C C . GLU A 1 79 ? -2.033 5.889 -4.848 1.00 89.31 79 GLU A C 1
ATOM 614 O O . GLU A 1 79 ? -1.350 5.909 -3.819 1.00 89.31 79 GLU A O 1
ATOM 619 N N . SER A 1 80 ? -1.522 5.593 -6.044 1.00 85.69 80 SER A N 1
ATOM 620 C CA . SER A 1 80 ? -0.095 5.345 -6.253 1.00 85.69 80 SER A CA 1
ATOM 621 C C . SER A 1 80 ? 0.711 6.646 -6.178 1.00 85.69 80 SER A C 1
ATOM 623 O O . SER A 1 80 ? 0.242 7.713 -6.580 1.00 85.69 80 SER A O 1
ATOM 625 N N . MET A 1 81 ? 1.944 6.555 -5.684 1.00 85.69 81 MET A N 1
ATOM 626 C CA . MET A 1 81 ? 2.908 7.654 -5.682 1.00 85.69 81 MET A CA 1
ATOM 627 C C . MET A 1 81 ? 4.005 7.429 -6.722 1.00 85.69 81 MET A C 1
ATOM 629 O O . MET A 1 81 ? 4.320 6.303 -7.091 1.00 85.69 81 MET A O 1
ATOM 633 N N . ARG A 1 82 ? 4.641 8.519 -7.160 1.00 84.00 82 ARG A N 1
ATOM 634 C CA . ARG A 1 82 ? 5.718 8.493 -8.168 1.00 84.00 82 ARG A CA 1
ATOM 635 C C . ARG A 1 82 ? 7.129 8.367 -7.576 1.00 84.00 82 ARG A C 1
ATOM 637 O O . ARG A 1 82 ? 8.106 8.489 -8.306 1.00 84.00 82 ARG A O 1
ATOM 644 N N . LEU A 1 83 ? 7.236 8.176 -6.263 1.00 87.19 83 LEU A N 1
ATOM 645 C CA . LEU A 1 83 ? 8.495 8.052 -5.522 1.00 87.19 83 LEU A CA 1
ATOM 646 C C . LEU A 1 83 ? 8.639 6.626 -4.983 1.00 87.19 83 LEU A C 1
ATOM 648 O O . LEU A 1 83 ? 7.662 5.882 -4.944 1.00 87.19 83 LEU A O 1
ATOM 652 N N . ASN A 1 84 ? 9.840 6.257 -4.533 1.00 90.62 84 ASN A N 1
ATOM 653 C CA . ASN A 1 84 ? 10.035 4.995 -3.819 1.00 90.62 84 ASN A CA 1
ATOM 654 C C . ASN A 1 84 ? 9.181 4.995 -2.527 1.00 90.62 84 ASN A C 1
ATOM 656 O O . ASN A 1 84 ? 9.408 5.844 -1.659 1.00 90.62 84 ASN A O 1
ATOM 660 N N . PRO A 1 85 ? 8.223 4.059 -2.372 1.00 92.12 85 PRO A N 1
ATOM 661 C CA . PRO A 1 85 ? 7.262 4.087 -1.276 1.00 92.12 85 PRO A CA 1
ATOM 662 C C . PRO A 1 85 ? 7.767 3.452 0.022 1.00 92.12 85 PRO A C 1
ATOM 664 O O . PRO A 1 85 ? 7.015 3.424 0.992 1.00 92.12 85 PRO A O 1
ATOM 667 N N . GLN A 1 86 ? 9.000 2.936 0.079 1.00 94.19 86 GLN A N 1
ATOM 668 C CA . GLN A 1 86 ? 9.494 2.136 1.206 1.00 94.19 86 GLN A CA 1
ATOM 669 C C . GLN A 1 86 ? 9.305 2.824 2.567 1.00 94.19 86 GLN A C 1
ATOM 671 O O . GLN A 1 86 ? 8.738 2.234 3.486 1.00 94.19 86 GLN A O 1
ATOM 676 N N . TRP A 1 87 ? 9.733 4.082 2.698 1.00 95.94 87 TRP A N 1
ATOM 677 C CA . TRP A 1 87 ? 9.581 4.833 3.949 1.00 95.94 87 TRP A CA 1
ATOM 678 C C . TRP A 1 87 ? 8.119 5.108 4.291 1.00 95.94 87 TRP A C 1
ATOM 680 O O . TRP A 1 87 ? 7.741 5.058 5.460 1.00 95.94 87 TRP A O 1
ATOM 690 N N . THR A 1 88 ? 7.280 5.356 3.284 1.00 95.06 88 THR A N 1
ATOM 691 C CA . THR A 1 88 ? 5.848 5.558 3.504 1.00 95.06 88 THR A CA 1
ATOM 692 C C . THR A 1 88 ? 5.173 4.270 3.960 1.00 95.06 88 THR A C 1
ATOM 694 O O . THR A 1 88 ? 4.381 4.319 4.895 1.00 95.06 88 THR A O 1
ATOM 697 N N . ILE A 1 89 ? 5.526 3.120 3.377 1.00 96.19 89 ILE A N 1
ATOM 698 C CA . ILE A 1 89 ? 5.030 1.809 3.815 1.00 96.19 89 ILE A CA 1
ATOM 699 C C . ILE A 1 89 ? 5.407 1.584 5.282 1.00 96.19 89 ILE A C 1
ATOM 701 O O . ILE A 1 89 ? 4.523 1.342 6.093 1.00 96.19 89 ILE A O 1
ATOM 705 N N . LEU A 1 90 ? 6.681 1.766 5.653 1.00 97.88 90 LEU A N 1
ATOM 706 C CA . LEU A 1 90 ? 7.134 1.608 7.042 1.00 97.88 90 LEU A CA 1
ATOM 707 C C . LEU A 1 90 ? 6.387 2.531 8.019 1.00 97.88 90 LEU A C 1
ATOM 709 O O . LEU A 1 90 ? 5.962 2.091 9.089 1.00 97.88 90 LEU A O 1
ATOM 713 N N . ALA A 1 91 ? 6.198 3.801 7.651 1.00 97.31 91 ALA A N 1
ATOM 714 C CA . ALA A 1 91 ? 5.462 4.759 8.471 1.00 97.31 91 ALA A CA 1
ATOM 715 C C . ALA A 1 91 ? 3.990 4.350 8.647 1.00 97.31 91 ALA A C 1
ATOM 717 O O . ALA A 1 91 ? 3.477 4.362 9.767 1.00 97.31 91 ALA A O 1
ATOM 718 N N . MET A 1 92 ? 3.320 3.936 7.569 1.00 95.94 92 MET A N 1
ATOM 719 C CA . MET A 1 92 ? 1.932 3.473 7.618 1.00 95.94 92 MET A CA 1
ATOM 720 C C . MET A 1 92 ? 1.785 2.178 8.425 1.00 95.94 92 MET A C 1
ATOM 722 O O . MET A 1 92 ? 0.875 2.088 9.246 1.00 95.94 92 MET A O 1
ATOM 726 N N . SER A 1 93 ? 2.697 1.212 8.278 1.00 97.31 93 SER A N 1
ATOM 727 C CA . SER A 1 93 ? 2.693 -0.018 9.082 1.00 97.31 93 SER A CA 1
ATOM 728 C C . SER A 1 93 ? 2.876 0.277 10.576 1.00 97.31 93 SER A C 1
ATOM 730 O O . SER A 1 93 ? 2.194 -0.314 11.410 1.00 97.31 93 SER A O 1
ATOM 732 N N . SER A 1 94 ? 3.734 1.243 10.927 1.00 97.94 94 SER A N 1
ATOM 733 C CA . SER A 1 94 ? 3.896 1.707 12.313 1.00 97.94 94 SER A CA 1
ATOM 734 C C . SER A 1 94 ? 2.615 2.356 12.860 1.00 97.94 94 SER A C 1
ATOM 736 O O . SER A 1 94 ? 2.178 2.056 13.974 1.00 97.94 94 SER A O 1
ATOM 738 N N . MET A 1 95 ? 1.944 3.186 12.053 1.00 96.94 95 MET A N 1
ATOM 739 C CA . MET A 1 95 ? 0.641 3.761 12.410 1.00 96.94 95 MET A CA 1
ATOM 740 C C . MET A 1 95 ? -0.439 2.689 12.599 1.00 96.94 95 MET A C 1
ATOM 742 O O . MET A 1 95 ? -1.224 2.787 13.543 1.00 96.94 95 MET A O 1
ATOM 746 N N . ALA A 1 96 ? -0.472 1.673 11.733 1.00 96.69 96 ALA A N 1
ATOM 747 C CA . ALA A 1 96 ? -1.399 0.551 11.838 1.00 96.69 96 ALA A CA 1
ATOM 748 C C . ALA A 1 96 ? -1.193 -0.206 13.155 1.00 96.69 96 ALA A C 1
ATOM 750 O O . ALA A 1 96 ? -2.147 -0.393 13.907 1.00 96.69 96 ALA A O 1
ATOM 751 N N . ALA A 1 97 ? 0.056 -0.548 13.490 1.00 97.25 97 ALA A N 1
ATOM 752 C CA . ALA A 1 97 ? 0.392 -1.213 14.747 1.00 97.25 97 ALA A CA 1
ATOM 753 C C . ALA A 1 97 ? -0.082 -0.406 15.968 1.00 97.25 97 ALA A C 1
ATOM 755 O O . ALA A 1 97 ? -0.723 -0.957 16.864 1.00 97.25 97 ALA A O 1
ATOM 756 N N . LYS A 1 98 ? 0.153 0.914 15.976 1.00 97.12 98 LYS A N 1
ATOM 757 C CA . LYS A 1 98 ? -0.334 1.799 17.044 1.00 97.12 98 LYS A CA 1
ATOM 758 C C . LYS A 1 98 ? -1.863 1.779 17.156 1.00 97.12 98 LYS A C 1
ATOM 760 O O . LYS A 1 98 ? -2.385 1.681 18.260 1.00 97.12 98 LYS A O 1
ATOM 765 N N . LYS A 1 99 ? -2.580 1.838 16.029 1.00 94.38 99 LYS A N 1
ATOM 766 C CA . LYS A 1 99 ? -4.052 1.810 16.004 1.00 94.38 99 LYS A CA 1
ATOM 767 C C . LYS A 1 99 ? -4.632 0.484 16.484 1.00 94.38 99 LYS A C 1
ATOM 769 O O . LYS A 1 99 ? -5.655 0.490 17.161 1.0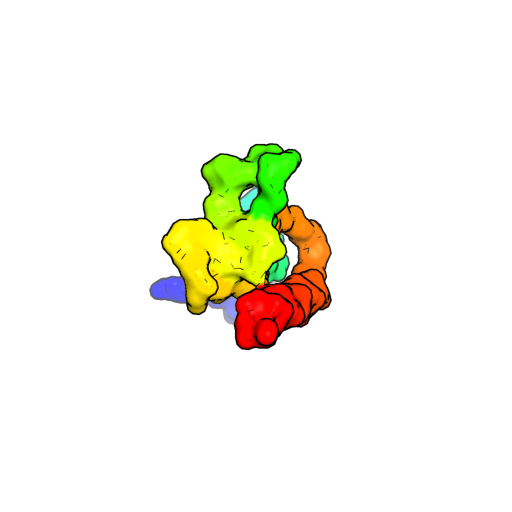0 94.38 99 LYS A O 1
ATOM 774 N N . ILE A 1 100 ? -3.981 -0.627 16.152 1.00 94.81 100 ILE A N 1
ATOM 775 C CA . ILE A 1 100 ? -4.367 -1.955 16.632 1.00 94.81 100 ILE A CA 1
ATOM 776 C C . ILE A 1 100 ? -4.189 -2.016 18.153 1.00 94.81 100 ILE A C 1
ATOM 778 O O . ILE A 1 100 ? -5.129 -2.373 18.852 1.00 94.81 100 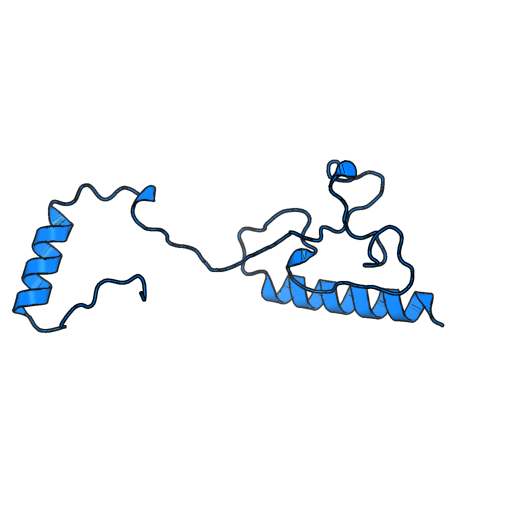ILE A O 1
ATOM 782 N N . LEU A 1 101 ? -3.041 -1.581 18.682 1.00 95.75 101 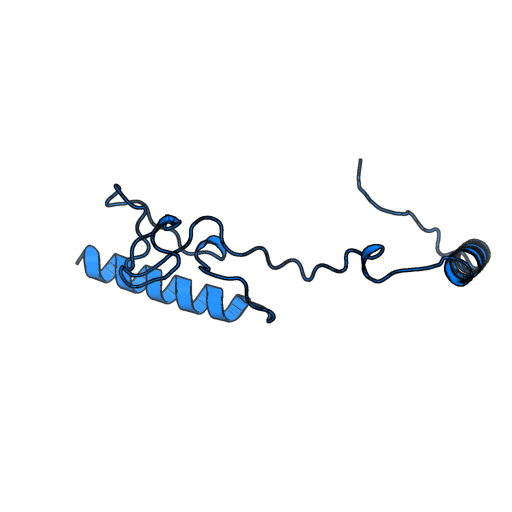LEU A N 1
ATOM 783 C CA . LEU A 1 101 ? -2.804 -1.541 20.131 1.00 95.75 101 LEU A CA 1
ATOM 784 C C . LEU A 1 101 ? -3.809 -0.644 20.873 1.00 95.75 101 LEU A C 1
ATOM 786 O O . LEU A 1 101 ? -4.316 -1.039 21.913 1.00 95.75 101 LEU A O 1
ATOM 790 N N . GLU A 1 102 ? -4.133 0.536 20.334 1.00 94.00 102 GLU A N 1
ATOM 791 C CA . GLU A 1 102 ? -5.142 1.450 20.904 1.00 94.00 102 GLU A CA 1
ATOM 792 C C . GLU A 1 102 ? -6.554 0.844 20.962 1.00 94.00 102 GLU A C 1
ATOM 794 O O . GLU A 1 102 ? -7.361 1.279 21.774 1.00 94.00 102 GLU A O 1
ATOM 799 N N . ARG A 1 103 ? -6.879 -0.121 20.093 1.00 87.88 103 ARG A N 1
ATOM 800 C CA . ARG A 1 103 ? -8.209 -0.750 20.036 1.00 87.88 103 ARG A CA 1
ATOM 801 C C . ARG A 1 103 ? -8.360 -1.921 21.013 1.00 87.88 103 ARG A C 1
ATOM 803 O O . ARG A 1 103 ? -9.488 -2.283 21.331 1.00 87.88 103 ARG A O 1
ATOM 810 N N . HIS A 1 104 ? -7.248 -2.524 21.435 1.00 84.00 104 HIS A N 1
ATOM 811 C CA . HIS A 1 104 ? -7.217 -3.754 22.242 1.00 84.00 104 HIS A CA 1
ATOM 812 C C . HIS A 1 104 ? -6.656 -3.560 23.661 1.00 84.00 104 HIS A C 1
ATOM 814 O O . HIS A 1 104 ? -6.530 -4.539 24.393 1.00 84.00 104 HIS A O 1
ATOM 820 N N . ASN A 1 105 ? -6.337 -2.321 24.043 1.00 73.50 105 ASN A N 1
ATOM 821 C CA . ASN A 1 105 ? -6.067 -1.906 25.424 1.00 73.50 105 ASN A CA 1
ATOM 822 C C . ASN A 1 105 ? -7.295 -1.206 26.008 1.00 73.50 105 ASN A C 1
ATOM 824 O O . ASN A 1 105 ? -7.556 -1.408 27.213 1.00 73.50 105 ASN A O 1
#

Solvent-accessible surface area (backbone atoms only — not comparable to full-atom values): 6600 Å² total; per-residue (Å²): 133,82,90,78,84,91,76,66,90,46,73,69,54,46,52,53,48,52,56,57,52,71,75,43,87,81,49,80,84,76,54,85,84,72,88,80,74,82,56,29,90,42,17,44,41,50,94,86,39,96,56,43,93,69,48,38,14,38,84,62,32,28,34,68,98,51,94,84,46,72,66,65,54,50,29,35,34,76,64,80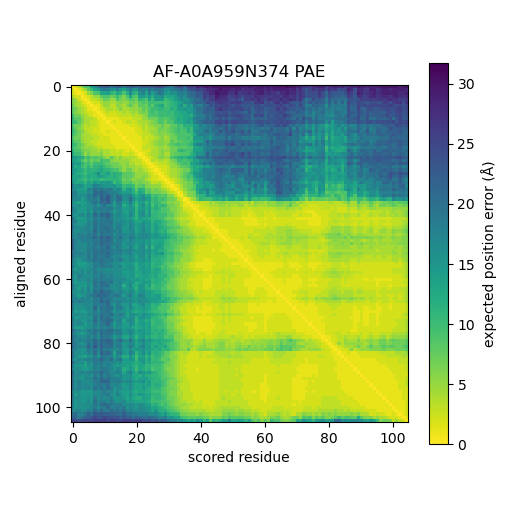,71,98,61,88,54,64,66,58,37,54,53,50,29,53,50,33,53,52,43,49,52,69,73,77,112

Sequence (105 aa):
MKPGIELDLNPGEIEKFENSFRDYPLRIEDLLIGTAHPQGGNIITGDNSKHKNKRVLNSSYCVEGLDNVYVADASVFPESMRLNPQWTILAMSSMAAKKILERHN